Protein AF-A0A212KBS9-F1 (afdb_monomer)

pLDDT: mean 78.24, std 18.94, range [32.66, 97.81]

Mean predicted aligned error: 10.15 Å

Solvent-accessible surface area (backbone atoms only — not comparable to full-atom values): 9456 Å² total; per-residue (Å²): 134,84,77,73,80,74,80,48,69,71,90,69,70,81,76,79,57,91,86,56,62,41,74,66,52,46,72,67,53,88,64,58,75,95,52,63,84,38,50,69,60,67,52,68,64,59,36,60,64,18,59,85,57,58,34,76,40,39,32,41,43,54,60,50,54,70,27,45,45,57,41,26,41,46,50,51,44,46,44,35,64,13,13,66,28,31,38,38,37,35,49,50,36,48,90,85,35,95,54,39,63,56,53,49,49,52,50,49,52,49,68,71,56,81,77,82,84,88,84,88,72,77,87,55,35,42,58,53,23,43,75,56,41,20,52,65,30,40,40,60,75,59,53,45,38,71,83,45,80,42,74,35,80,96,56,55,23,32,39,34,38,32,30,60,105

Foldseek 3Di:
DDDDPDQDDLPDWDDDPPPPPQVVQQVQPPDDPVCPPAAECDHPVLLVVLLVPAAQEYEYTQRLLQTQVSNSLNVVLSRQNRHQKYKYKHFWQCVVPPCVVVVVVVVVVVVVVPPPDDDPDDDRSNVNCNVCGHPVSSCVVSVWDWPDWAADPNNRIIITITHHD

Sequence (165 aa):
MTHAPTAASLDTLPACPAFFPQAALARRVPWPDAYAHAPLNPDVQTLRSASHAPLACARLAFTLFYLPAAQAEALLRLALESAEVVLVADFKLAERNLELPATLAARGLMALTKARRTAAADGAPQASFIQRGGIEGLVHQCNALVHERRPIFAGAATLLHLQRA

Radius of gyration: 16.74 Å; Cα contacts (8 Å, |Δi|>4): 245; chains: 1; boun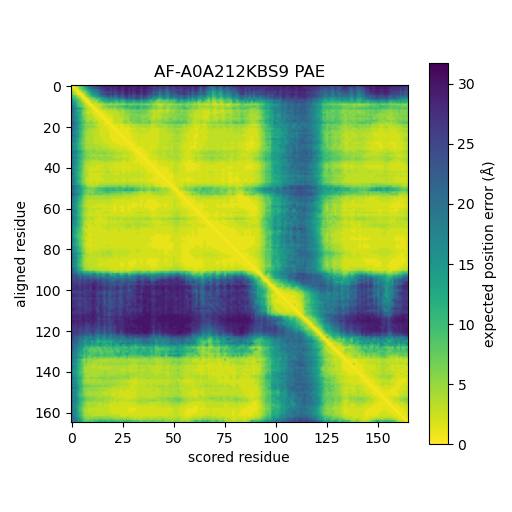ding box: 40×44×45 Å

Secondary structure (DSSP, 8-state):
-----PPPP-SSPPPPPTTS-HHHHHHHS---GGGTTSPBS--HHHHHHGGGS-BS-EEEES-STTS-HHHHHHHHHHHHHHBS-EEEEEEBPGGGSTTHHHHHHHHHHHHHTT--SS--SS--HHHHHHHTTHHHHHHHHTTEEEEEEEEEGGGTEEEEEEEE-

Nearest PDB structures (foldseek):
  3iv6-assembly2_B  TM=5.310E-01  e=1.169E-01  Cereibacter sphaeroides 2.4.1
  3dtn-assembly1_A  TM=5.562E-01  e=2.299E-01  Methanosarcina mazei
  3iv6-assembly3_C  TM=4.618E-01  e=1.322E-01  Cereibacter sphaeroides 2.4.1
  3p71-assembly1_T  TM=3.729E-01  e=1.974E+00  Homo sapiens

Structure (mmCIF, N/CA/C/O backbone):
data_AF-A0A212KBS9-F1
#
_entry.id   AF-A0A212KBS9-F1
#
loop_
_atom_site.group_PDB
_atom_site.id
_atom_site.type_symbol
_atom_site.label_atom_id
_atom_site.label_alt_id
_atom_site.label_comp_id
_atom_site.label_asym_id
_atom_site.label_entity_id
_atom_site.label_seq_id
_atom_site.pdbx_PDB_ins_code
_atom_site.Cartn_x
_atom_site.Cartn_y
_atom_site.Cartn_z
_atom_site.occupancy
_atom_site.B_iso_or_equiv
_atom_site.auth_seq_id
_atom_site.auth_comp_id
_atom_site.auth_asym_id
_atom_site.auth_atom_id
_atom_site.pdbx_PDB_model_num
ATOM 1 N N . MET A 1 1 ? 13.382 30.853 6.964 1.00 32.66 1 MET A N 1
ATOM 2 C CA . MET A 1 1 ? 11.915 30.989 6.862 1.00 32.66 1 MET A CA 1
ATOM 3 C C . MET A 1 1 ? 11.377 29.650 6.400 1.00 32.66 1 MET A C 1
ATOM 5 O O . MET A 1 1 ? 11.522 29.296 5.239 1.00 32.66 1 MET A O 1
ATOM 9 N N . THR A 1 2 ? 10.917 28.840 7.345 1.00 36.41 2 THR A N 1
ATOM 10 C CA . THR A 1 2 ? 10.334 27.521 7.102 1.00 36.41 2 THR A CA 1
ATOM 11 C C . THR A 1 2 ? 8.961 27.723 6.470 1.00 36.41 2 THR A C 1
ATOM 13 O O . THR A 1 2 ? 8.026 28.147 7.142 1.00 36.41 2 THR A O 1
ATOM 16 N N . HIS A 1 3 ? 8.844 27.475 5.164 1.00 32.88 3 HIS A N 1
ATOM 17 C CA . HIS A 1 3 ? 7.533 27.307 4.545 1.00 32.88 3 HIS A CA 1
ATOM 18 C C . HIS A 1 3 ? 6.838 26.153 5.274 1.00 32.88 3 HIS A C 1
ATOM 20 O O . HIS A 1 3 ? 7.325 25.022 5.243 1.00 32.88 3 HIS A O 1
ATOM 26 N N . ALA A 1 4 ? 5.733 26.443 5.962 1.00 39.34 4 ALA A N 1
ATOM 27 C CA . ALA A 1 4 ? 4.809 25.401 6.381 1.00 39.34 4 ALA A CA 1
ATOM 28 C C . ALA A 1 4 ? 4.442 24.583 5.129 1.00 39.34 4 ALA A C 1
ATOM 30 O O . ALA A 1 4 ? 4.198 25.191 4.080 1.00 39.34 4 ALA A O 1
ATOM 31 N N . PRO A 1 5 ? 4.454 23.240 5.182 1.00 46.06 5 PRO A N 1
ATOM 32 C CA . PRO A 1 5 ? 4.072 22.443 4.031 1.00 46.06 5 PRO A CA 1
ATOM 33 C C . PRO A 1 5 ? 2.613 22.766 3.714 1.00 46.06 5 PRO A C 1
ATOM 35 O O . PRO A 1 5 ? 1.719 22.476 4.507 1.00 46.06 5 PRO A O 1
ATOM 38 N N . THR A 1 6 ? 2.372 23.421 2.580 1.00 49.31 6 THR A N 1
ATOM 39 C CA . THR A 1 6 ? 1.022 23.625 2.060 1.00 49.31 6 THR A CA 1
ATOM 40 C C . THR A 1 6 ? 0.374 22.250 1.965 1.00 49.31 6 THR A C 1
ATOM 42 O O . THR A 1 6 ? 0.909 21.373 1.282 1.00 49.31 6 THR A O 1
ATOM 45 N N . ALA A 1 7 ? -0.729 22.034 2.687 1.00 61.53 7 ALA A N 1
ATOM 46 C CA . ALA A 1 7 ? -1.462 20.777 2.628 1.00 61.53 7 ALA A CA 1
ATOM 47 C C . ALA A 1 7 ? -1.782 20.475 1.157 1.00 61.53 7 ALA A C 1
ATOM 49 O O . ALA A 1 7 ? -2.426 21.277 0.479 1.00 61.53 7 ALA A O 1
ATOM 50 N N . ALA A 1 8 ? -1.260 19.364 0.635 1.00 75.19 8 ALA A N 1
ATOM 51 C CA . ALA A 1 8 ? -1.500 18.997 -0.751 1.00 75.19 8 ALA A CA 1
ATOM 52 C C . ALA A 1 8 ? -2.996 18.736 -0.943 1.00 75.19 8 ALA A C 1
ATOM 54 O O . ALA A 1 8 ? -3.588 17.961 -0.191 1.00 75.19 8 ALA A O 1
ATOM 55 N N . SER A 1 9 ? -3.608 19.380 -1.940 1.00 84.19 9 SER A N 1
ATOM 56 C CA . SER A 1 9 ? -5.018 19.136 -2.247 1.00 84.19 9 SER A CA 1
ATOM 57 C C . SER A 1 9 ? -5.210 17.688 -2.703 1.00 84.19 9 SER A C 1
ATOM 59 O O . SER A 1 9 ? -4.467 17.179 -3.545 1.00 84.19 9 SER A O 1
ATOM 61 N N . LEU A 1 10 ? -6.228 17.046 -2.129 1.00 88.19 10 LEU A N 1
ATOM 62 C CA . LEU A 1 10 ? -6.722 15.722 -2.511 1.00 88.19 10 LEU A CA 1
ATOM 63 C C . LEU A 1 10 ? -7.991 15.812 -3.375 1.00 88.19 10 LEU A C 1
ATOM 65 O O . LEU A 1 10 ? -8.582 14.786 -3.701 1.00 88.19 10 LEU A O 1
ATOM 69 N N . ASP A 1 11 ? -8.430 17.021 -3.738 1.00 85.06 11 ASP A N 1
ATOM 70 C CA . ASP A 1 11 ? -9.683 17.228 -4.480 1.00 85.06 11 ASP A CA 1
ATOM 71 C C . ASP A 1 11 ? -9.556 16.812 -5.946 1.00 85.06 11 ASP A C 1
ATOM 73 O O . ASP A 1 11 ? -10.545 16.530 -6.616 1.00 85.06 11 ASP A O 1
ATOM 77 N N . THR A 1 12 ? -8.326 16.743 -6.454 1.00 85.44 12 THR A N 1
ATOM 78 C CA . THR A 1 12 ? -8.025 16.206 -7.780 1.00 85.44 12 THR A CA 1
ATOM 79 C C . THR A 1 12 ? -6.746 15.386 -7.707 1.00 85.44 12 THR A C 1
ATOM 81 O O . THR A 1 12 ? -5.638 15.917 -7.780 1.00 85.44 12 THR A O 1
ATOM 84 N N . LEU A 1 13 ? -6.906 14.073 -7.548 1.00 85.31 13 LEU A N 1
ATOM 85 C CA . LEU A 1 13 ? -5.806 13.132 -7.725 1.00 85.31 13 LEU A CA 1
ATOM 86 C C . LEU A 1 13 ? -5.610 12.856 -9.221 1.00 85.31 13 LEU A C 1
ATOM 88 O O . LEU A 1 13 ? -6.600 12.692 -9.942 1.00 85.31 13 LEU A O 1
ATOM 92 N N . PRO A 1 14 ? -4.362 12.779 -9.713 1.00 84.12 14 PRO A N 1
ATOM 93 C CA . PRO A 1 14 ? -4.115 12.371 -11.084 1.00 84.12 14 PRO A CA 1
ATOM 94 C C . PRO A 1 14 ? -4.632 10.947 -11.295 1.00 84.12 14 PRO A C 1
ATOM 96 O O . PRO A 1 14 ? -4.486 10.071 -10.437 1.00 84.12 14 PRO A O 1
ATOM 99 N N . ALA A 1 15 ? -5.223 10.710 -12.464 1.00 82.75 15 ALA A N 1
ATOM 100 C CA . ALA A 1 15 ? -5.602 9.366 -12.862 1.00 82.75 15 ALA A CA 1
ATOM 101 C C . ALA A 1 15 ? -4.355 8.477 -12.948 1.00 82.75 15 ALA A C 1
ATOM 103 O O . ALA A 1 15 ? -3.289 8.912 -13.394 1.00 82.75 15 ALA A O 1
ATOM 104 N N . CYS A 1 16 ? -4.505 7.213 -12.549 1.00 79.19 16 CYS A N 1
ATOM 105 C CA . CYS A 1 16 ? -3.486 6.206 -12.799 1.00 79.19 16 CYS A CA 1
ATOM 106 C C . CYS A 1 16 ? -3.170 6.172 -14.309 1.00 79.19 16 CYS A C 1
ATOM 108 O O . CYS A 1 16 ? -4.101 6.055 -15.113 1.00 79.19 16 CYS A O 1
ATOM 110 N N . PRO A 1 17 ? -1.891 6.253 -14.725 1.00 75.94 17 PRO A N 1
ATOM 111 C CA . PRO A 1 17 ? -1.537 6.158 -16.136 1.00 75.94 17 PRO A CA 1
ATOM 112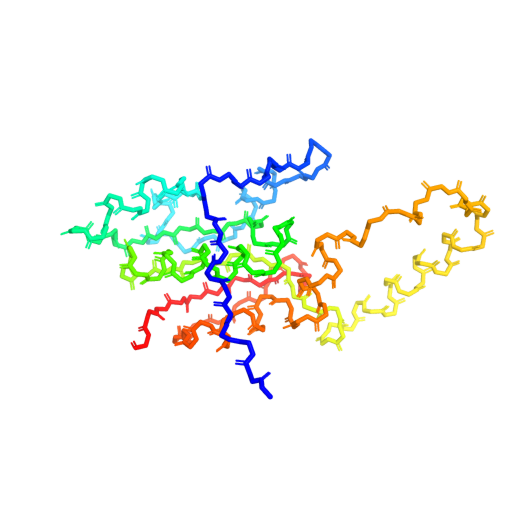 C C . PRO A 1 17 ? -2.056 4.854 -16.752 1.00 75.94 17 PRO A C 1
ATOM 114 O O . PRO A 1 17 ? -1.903 3.790 -16.156 1.00 75.94 17 PRO A O 1
ATOM 117 N N . ALA A 1 18 ? -2.621 4.912 -17.962 1.00 74.50 18 ALA A N 1
ATOM 118 C CA . ALA A 1 18 ? -3.257 3.753 -18.606 1.00 74.50 18 ALA A CA 1
ATOM 119 C C . ALA A 1 18 ? -2.310 2.552 -18.812 1.00 74.50 18 ALA A C 1
ATOM 121 O O . ALA A 1 18 ? -2.748 1.406 -18.839 1.00 74.50 18 ALA A O 1
ATOM 122 N N . PHE A 1 19 ? -1.006 2.809 -18.944 1.00 77.69 19 PHE A N 1
ATOM 123 C CA . PHE A 1 19 ? 0.023 1.778 -19.098 1.00 77.69 19 PHE A CA 1
ATOM 124 C C . PHE A 1 19 ? 0.527 1.209 -17.763 1.00 77.69 19 PHE A C 1
ATOM 126 O O . PHE A 1 19 ? 1.261 0.221 -17.763 1.00 77.69 19 PHE A O 1
ATOM 133 N N . PHE A 1 20 ? 0.184 1.823 -16.627 1.00 76.19 20 PHE A N 1
ATOM 134 C CA . PHE A 1 20 ? 0.603 1.331 -15.322 1.00 76.19 20 PHE A CA 1
ATOM 135 C C . PHE A 1 20 ? -0.335 0.195 -14.877 1.00 76.19 20 PHE A C 1
ATOM 137 O O . PHE A 1 20 ? -1.539 0.412 -14.733 1.00 76.19 20 PHE A O 1
ATOM 144 N N . PRO A 1 21 ? 0.170 -1.032 -14.641 1.00 80.56 21 PRO A N 1
ATOM 145 C CA . PRO A 1 21 ? -0.668 -2.215 -14.439 1.00 80.56 21 PRO A CA 1
ATOM 146 C C . PRO A 1 21 ? -1.214 -2.322 -13.002 1.00 80.56 21 PRO A C 1
ATOM 148 O O . PRO A 1 21 ? -1.186 -3.401 -12.405 1.00 80.56 21 PRO A O 1
ATOM 151 N N . GLN A 1 22 ? -1.725 -1.226 -12.432 1.00 84.81 22 GLN A N 1
ATOM 152 C CA . GLN A 1 22 ? -2.140 -1.139 -11.027 1.00 84.81 22 GLN A CA 1
ATOM 153 C C . GLN A 1 22 ? -3.143 -2.232 -10.646 1.00 84.81 22 GLN A C 1
ATOM 155 O O . GLN A 1 22 ? -2.926 -2.964 -9.685 1.00 84.81 22 GLN A O 1
ATOM 160 N N . ALA A 1 23 ? -4.211 -2.401 -11.432 1.00 86.44 23 ALA A N 1
ATOM 161 C CA . ALA A 1 23 ? -5.241 -3.402 -11.157 1.00 86.44 23 ALA A CA 1
ATOM 162 C C . ALA A 1 23 ? -4.689 -4.839 -11.200 1.00 86.44 23 ALA A C 1
ATOM 164 O O . ALA A 1 23 ? -5.074 -5.686 -10.394 1.00 86.44 23 ALA A O 1
ATOM 165 N N . ALA A 1 24 ? -3.766 -5.125 -12.123 1.00 85.94 24 ALA A N 1
ATOM 166 C CA . ALA A 1 24 ? -3.141 -6.440 -12.223 1.00 85.94 24 ALA A CA 1
ATOM 167 C C . ALA A 1 24 ? -2.196 -6.711 -11.044 1.00 85.94 24 ALA A C 1
ATOM 169 O O . ALA A 1 24 ? -2.201 -7.817 -10.504 1.00 85.94 24 ALA A O 1
ATOM 170 N N . LEU A 1 25 ? -1.424 -5.706 -10.622 1.00 86.56 25 LEU A N 1
ATOM 171 C CA . LEU A 1 25 ? -0.557 -5.794 -9.450 1.00 86.56 25 LEU A CA 1
ATOM 172 C C . LEU A 1 25 ? -1.372 -5.957 -8.163 1.00 86.56 25 LEU A C 1
ATOM 174 O O . LEU A 1 25 ? -1.092 -6.864 -7.383 1.00 86.56 25 LEU A O 1
ATOM 178 N N . ALA A 1 26 ? -2.425 -5.158 -7.978 1.00 90.50 26 ALA A N 1
ATOM 179 C CA . ALA A 1 26 ? -3.281 -5.183 -6.794 1.00 90.50 26 ALA A CA 1
ATOM 180 C C . ALA A 1 26 ? -3.958 -6.547 -6.570 1.00 90.50 26 ALA A C 1
ATOM 182 O O . ALA A 1 26 ? -4.042 -7.010 -5.432 1.00 90.50 26 ALA A O 1
ATOM 183 N N . ARG A 1 27 ? -4.370 -7.231 -7.650 1.00 90.31 27 ARG A N 1
ATOM 184 C CA . ARG A 1 27 ? -4.907 -8.606 -7.589 1.00 90.31 27 ARG A CA 1
ATOM 185 C C . ARG A 1 27 ? -3.884 -9.652 -7.148 1.00 90.31 27 ARG A C 1
ATOM 187 O O . ARG A 1 27 ? -4.273 -10.705 -6.661 1.00 90.31 27 ARG A O 1
ATOM 194 N N . ARG A 1 28 ? -2.593 -9.397 -7.363 1.00 88.94 28 ARG A N 1
ATOM 195 C CA . ARG A 1 28 ? -1.503 -10.329 -7.036 1.00 88.94 28 ARG A CA 1
ATOM 196 C C . ARG A 1 28 ? -0.896 -10.076 -5.659 1.00 88.94 28 ARG A C 1
ATOM 198 O O . ARG A 1 28 ? -0.015 -10.829 -5.251 1.00 88.94 28 ARG A O 1
ATOM 205 N N . VAL A 1 29 ? -1.318 -9.020 -4.964 1.00 93.31 29 VAL A N 1
ATOM 206 C CA . VAL A 1 29 ? -0.868 -8.766 -3.596 1.00 93.31 29 VAL A CA 1
ATOM 207 C C . VAL A 1 29 ? -1.428 -9.866 -2.685 1.00 93.31 29 VAL A C 1
ATOM 209 O O . VAL A 1 29 ? -2.639 -10.094 -2.693 1.00 93.31 29 VAL A O 1
ATOM 212 N N . PRO A 1 30 ? -0.580 -10.538 -1.888 1.00 93.81 30 PRO A N 1
ATOM 213 C CA . PRO A 1 30 ? -1.016 -11.552 -0.935 1.00 93.81 30 PRO A CA 1
ATOM 214 C C . PRO A 1 30 ? -1.596 -10.883 0.321 1.00 93.81 30 PRO A C 1
ATOM 216 O O . PRO A 1 30 ? -0.933 -10.812 1.357 1.00 93.81 30 PRO A O 1
ATOM 219 N N . TRP A 1 31 ? -2.804 -10.327 0.207 1.00 94.81 31 TRP A N 1
ATOM 220 C CA . TRP A 1 31 ? -3.506 -9.714 1.337 1.00 94.81 31 TRP A CA 1
ATOM 221 C C . TRP A 1 31 ? -3.766 -10.746 2.444 1.00 94.81 31 TRP A C 1
ATOM 223 O O . TRP A 1 31 ? -4.087 -11.887 2.118 1.00 94.81 31 TRP A O 1
ATOM 233 N N . PRO A 1 32 ? -3.674 -10.375 3.734 1.00 93.88 32 PRO A N 1
ATOM 234 C CA . PRO A 1 32 ? -4.106 -11.248 4.817 1.00 93.88 32 PRO A CA 1
ATOM 235 C C . PRO A 1 32 ? -5.602 -11.551 4.687 1.00 93.88 32 PRO A C 1
ATOM 237 O O . PRO A 1 32 ? -6.394 -10.630 4.468 1.00 93.88 32 PRO A O 1
ATOM 240 N N . ASP A 1 33 ? -5.989 -12.815 4.867 1.00 93.44 33 ASP A N 1
ATOM 241 C CA . ASP A 1 33 ? -7.370 -13.277 4.660 1.00 93.44 33 ASP A CA 1
ATOM 242 C C . ASP A 1 33 ? -8.387 -12.489 5.496 1.00 93.44 33 ASP A C 1
ATOM 244 O O . ASP A 1 33 ? -9.447 -12.117 4.995 1.00 93.44 33 ASP A O 1
ATOM 248 N N . ALA A 1 34 ? -8.015 -12.125 6.731 1.00 93.19 34 ALA A N 1
ATOM 249 C CA . ALA A 1 34 ? -8.831 -11.310 7.635 1.00 93.19 34 ALA A CA 1
ATOM 250 C C . ALA A 1 34 ? -9.271 -9.961 7.030 1.00 93.19 34 ALA A C 1
ATOM 252 O O . ALA A 1 34 ? -10.301 -9.416 7.418 1.00 93.19 34 ALA A O 1
ATOM 253 N N . TYR A 1 35 ? -8.516 -9.433 6.061 1.00 93.12 35 TYR A N 1
ATOM 254 C CA . TYR A 1 35 ? -8.760 -8.137 5.427 1.00 93.12 35 TYR A CA 1
ATOM 255 C C . TYR A 1 35 ? -9.010 -8.245 3.916 1.00 93.12 35 TYR A C 1
ATOM 257 O O . TYR A 1 35 ? -9.090 -7.224 3.229 1.00 93.12 35 TYR A O 1
ATOM 265 N N . ALA A 1 36 ? -9.162 -9.453 3.364 1.00 89.25 36 ALA A N 1
ATOM 266 C CA . ALA A 1 36 ? -9.341 -9.660 1.923 1.00 89.25 36 ALA A CA 1
ATOM 267 C C . ALA A 1 36 ? -10.597 -8.959 1.361 1.00 89.25 36 ALA A C 1
ATOM 269 O O . ALA A 1 36 ? -10.616 -8.554 0.194 1.00 89.25 36 ALA A O 1
ATOM 270 N N . HIS A 1 37 ? -11.615 -8.768 2.205 1.00 90.88 37 HIS A N 1
ATOM 271 C CA . HIS A 1 37 ? -12.875 -8.096 1.874 1.00 90.88 37 HIS A CA 1
ATOM 272 C C . HIS A 1 37 ? -12.848 -6.576 2.082 1.00 90.88 37 HIS A C 1
ATOM 274 O O . HIS A 1 37 ? -13.761 -5.890 1.629 1.00 90.88 37 HIS A O 1
ATOM 280 N N . ALA A 1 38 ? -11.818 -6.038 2.744 1.00 94.81 38 ALA A N 1
ATOM 281 C CA . ALA A 1 38 ? -11.720 -4.608 3.014 1.00 94.81 38 ALA A CA 1
ATOM 282 C C . ALA A 1 38 ? -11.644 -3.798 1.703 1.00 94.81 38 ALA A C 1
ATOM 284 O O . ALA A 1 38 ? -11.088 -4.300 0.716 1.00 94.81 38 ALA A O 1
ATOM 285 N N . PRO A 1 39 ? -12.137 -2.549 1.661 1.00 95.50 39 PRO A N 1
ATOM 286 C CA . PRO A 1 39 ? -12.055 -1.705 0.472 1.00 95.50 39 PRO A CA 1
ATOM 287 C C . PRO A 1 39 ? -10.627 -1.617 -0.084 1.00 95.50 39 PRO A C 1
ATOM 289 O O . PRO A 1 39 ? -9.673 -1.365 0.655 1.00 95.50 39 PRO A O 1
ATOM 292 N N . LEU A 1 40 ? -10.485 -1.849 -1.392 1.00 96.38 40 LEU A N 1
ATOM 293 C CA . LEU A 1 40 ? -9.221 -1.760 -2.120 1.00 96.38 40 LEU A CA 1
ATOM 294 C C . LEU A 1 40 ? -9.169 -0.446 -2.892 1.00 96.38 40 LEU A C 1
ATOM 296 O O . LEU A 1 40 ? -10.010 -0.218 -3.756 1.00 96.38 40 LEU A O 1
ATOM 300 N N . ASN A 1 41 ? -8.157 0.371 -2.607 1.00 94.88 41 ASN A N 1
ATOM 301 C CA . ASN A 1 41 ? -7.997 1.720 -3.141 1.00 94.88 41 ASN A CA 1
ATOM 302 C C . ASN A 1 41 ? -9.290 2.548 -3.016 1.00 94.88 41 ASN A C 1
ATOM 304 O O . ASN A 1 41 ? -9.781 3.035 -4.035 1.00 94.88 41 ASN A O 1
ATOM 308 N N . PRO A 1 42 ? -9.868 2.679 -1.800 1.00 94.56 42 PRO A N 1
ATOM 309 C CA . PRO A 1 42 ? -11.050 3.512 -1.604 1.00 94.56 42 PRO A CA 1
ATOM 310 C C . PRO A 1 42 ? -10.773 4.940 -2.080 1.00 94.56 42 PRO A C 1
ATOM 312 O O . PRO A 1 42 ? -9.671 5.465 -1.896 1.00 94.56 42 PRO A O 1
ATOM 315 N N . ASP A 1 43 ? -11.771 5.564 -2.701 1.00 93.00 43 ASP A N 1
ATOM 316 C CA . ASP A 1 43 ? -11.644 6.947 -3.143 1.00 93.00 43 ASP A CA 1
ATOM 317 C C . ASP A 1 43 ? -11.567 7.927 -1.957 1.00 93.00 43 ASP A C 1
ATOM 319 O O . ASP A 1 43 ? -11.885 7.612 -0.806 1.00 93.00 43 ASP A O 1
ATOM 323 N N . VAL A 1 44 ? -11.118 9.151 -2.249 1.00 93.81 44 VAL A N 1
ATOM 324 C CA . VAL A 1 44 ? -10.916 10.201 -1.239 1.00 93.81 44 VAL A CA 1
ATOM 325 C C . VAL A 1 44 ? -12.214 10.534 -0.499 1.00 93.81 44 VAL A C 1
ATOM 327 O O . VAL A 1 44 ? -12.166 10.845 0.688 1.00 93.81 44 VAL A O 1
ATOM 330 N N . GLN A 1 45 ? -13.369 10.469 -1.167 1.00 92.56 45 GLN A N 1
ATOM 331 C CA . GLN A 1 45 ? -14.652 10.788 -0.539 1.00 92.56 45 GLN A CA 1
ATOM 332 C C . GLN A 1 45 ? -15.062 9.707 0.458 1.00 92.56 45 GLN A C 1
ATOM 334 O O . GLN A 1 45 ? -15.414 10.030 1.587 1.00 92.56 45 GLN A O 1
ATOM 339 N N . THR A 1 46 ? -14.905 8.438 0.091 1.00 93.56 46 THR A N 1
ATOM 340 C CA . THR A 1 46 ? -15.118 7.284 0.970 1.00 93.56 46 THR A CA 1
ATOM 341 C C . THR A 1 46 ? -14.257 7.395 2.224 1.00 93.56 46 THR A C 1
ATOM 343 O O . THR A 1 46 ? -14.761 7.237 3.336 1.00 93.56 46 THR A O 1
ATOM 346 N N . LEU A 1 47 ? -12.972 7.732 2.066 1.00 94.19 47 LEU A N 1
ATOM 347 C CA . LEU A 1 47 ? -12.082 7.944 3.206 1.00 94.19 47 LEU A CA 1
ATOM 348 C C . LEU A 1 47 ? -12.528 9.140 4.061 1.00 94.19 47 LEU A C 1
ATOM 350 O O . LEU A 1 47 ? -12.622 9.014 5.280 1.00 94.19 47 LEU A O 1
ATOM 354 N N . ARG A 1 48 ? -12.865 10.285 3.454 1.00 93.38 48 ARG A N 1
ATOM 355 C CA . ARG A 1 48 ? -13.356 11.465 4.191 1.00 93.38 48 ARG A CA 1
ATOM 356 C C . ARG A 1 48 ? -14.626 11.156 4.986 1.00 93.38 48 ARG A C 1
ATOM 358 O O . ARG A 1 48 ? -14.712 11.538 6.151 1.00 93.38 48 ARG A O 1
ATOM 365 N N . SER A 1 49 ? -15.582 10.439 4.401 1.00 91.31 49 SER A N 1
ATOM 366 C CA . SER A 1 49 ? -16.824 10.050 5.078 1.00 91.31 49 SER A CA 1
ATOM 367 C C . SER A 1 49 ? -16.592 9.089 6.248 1.00 91.31 49 SER A C 1
ATOM 369 O O . SER A 1 49 ? -17.288 9.183 7.256 1.00 91.31 49 SER A O 1
ATOM 371 N N . ALA A 1 50 ? -15.585 8.216 6.155 1.00 91.12 50 ALA A N 1
ATOM 372 C CA . ALA A 1 50 ? -15.215 7.290 7.224 1.00 91.12 50 ALA A CA 1
ATOM 373 C C . ALA A 1 50 ? -14.537 7.960 8.438 1.00 91.12 50 ALA A C 1
ATOM 375 O O . ALA A 1 50 ? -14.335 7.311 9.457 1.00 91.12 50 ALA A O 1
ATOM 376 N N . SER A 1 51 ? -14.241 9.264 8.396 1.00 76.12 51 SER A N 1
ATOM 377 C CA . SER A 1 51 ? -13.686 9.991 9.553 1.00 76.12 51 SER A CA 1
ATOM 378 C C . SER A 1 51 ? -14.600 9.981 10.789 1.00 76.12 51 SER A C 1
ATOM 380 O O . SER A 1 51 ? -14.117 10.046 11.917 1.00 76.12 51 SER A O 1
ATOM 382 N N . HIS A 1 52 ? -15.918 9.869 10.592 1.00 78.19 52 HIS A N 1
ATOM 383 C CA . HIS A 1 52 ? -16.909 9.812 11.674 1.00 78.19 52 HIS A CA 1
ATOM 384 C C . HIS A 1 52 ? -17.233 8.383 12.137 1.00 78.19 52 HIS A C 1
ATOM 386 O O . HIS A 1 52 ? -17.781 8.199 13.221 1.00 78.19 52 HIS A O 1
ATOM 392 N N . ALA A 1 53 ? -16.905 7.385 11.319 1.00 87.25 53 ALA A N 1
ATOM 393 C CA . ALA A 1 53 ? -17.085 5.965 11.597 1.00 87.25 53 ALA A CA 1
ATOM 394 C C . ALA A 1 53 ? -15.956 5.200 10.886 1.00 87.25 53 ALA A C 1
ATOM 396 O O . ALA A 1 53 ? -16.106 4.865 9.704 1.00 87.25 53 ALA A O 1
ATOM 397 N N . PRO A 1 54 ? -14.815 4.987 11.570 1.00 89.25 54 PRO A N 1
ATOM 398 C CA . PRO A 1 54 ? -13.624 4.427 10.949 1.00 89.25 54 PRO A CA 1
ATOM 399 C C . PRO A 1 54 ? -13.885 3.067 10.308 1.00 89.25 54 PRO A C 1
ATOM 401 O O . PRO A 1 54 ? -14.597 2.219 10.849 1.00 89.25 54 PRO A O 1
ATOM 404 N N . LEU A 1 55 ? -13.268 2.841 9.151 1.00 93.06 55 LEU A N 1
ATOM 405 C CA . LEU A 1 55 ? -13.233 1.520 8.540 1.00 93.06 55 LEU A CA 1
ATOM 406 C C . LEU A 1 55 ? -12.400 0.586 9.423 1.00 93.06 55 LEU A C 1
ATOM 408 O O . LEU A 1 55 ? -11.316 0.956 9.867 1.00 93.06 55 LEU A O 1
ATOM 412 N N . ALA A 1 56 ? -12.829 -0.664 9.590 1.00 94.81 56 ALA A N 1
ATOM 413 C CA . ALA A 1 56 ? -11.987 -1.668 10.247 1.00 94.81 56 ALA A CA 1
ATOM 414 C C . ALA A 1 56 ? -10.638 -1.831 9.517 1.00 94.81 56 ALA A C 1
ATOM 416 O O . ALA A 1 56 ? -9.591 -1.983 10.138 1.00 94.81 56 ALA A O 1
ATOM 417 N N . CYS A 1 57 ? -10.647 -1.759 8.180 1.00 96.50 57 CYS A N 1
ATOM 418 C CA . CYS A 1 57 ? -9.426 -1.727 7.386 1.00 96.50 57 CYS A CA 1
ATOM 419 C C . CYS A 1 57 ? -9.616 -1.006 6.044 1.00 96.50 57 CYS A C 1
ATOM 421 O O . CYS A 1 57 ? -10.674 -1.109 5.421 1.00 96.50 57 CYS A O 1
ATOM 423 N N . ALA A 1 58 ? -8.563 -0.338 5.569 1.00 96.88 58 ALA A N 1
ATOM 424 C CA . ALA A 1 58 ? -8.412 0.105 4.185 1.00 96.88 58 ALA A CA 1
ATOM 425 C C . ALA A 1 58 ? -7.170 -0.534 3.544 1.00 96.88 58 ALA A C 1
ATOM 427 O O . ALA A 1 58 ? -6.111 -0.630 4.169 1.00 96.88 58 ALA A O 1
ATOM 428 N N . ARG A 1 59 ? -7.275 -0.946 2.276 1.00 97.69 59 ARG A N 1
ATOM 429 C CA . ARG A 1 59 ? -6.144 -1.475 1.501 1.00 97.69 59 ARG A CA 1
ATOM 430 C C . ARG A 1 59 ? -5.728 -0.485 0.427 1.00 97.69 59 ARG A C 1
ATOM 432 O O . ARG A 1 59 ? -6.552 -0.098 -0.396 1.00 97.69 59 ARG A O 1
ATOM 439 N N . LEU A 1 60 ? -4.451 -0.126 0.385 1.00 96.88 60 LEU A N 1
ATOM 440 C CA . LEU A 1 60 ? -3.858 0.701 -0.665 1.00 96.88 60 LEU A CA 1
ATOM 441 C C . LEU A 1 60 ? -2.852 -0.132 -1.457 1.00 96.88 60 LEU A C 1
ATOM 443 O O . LEU A 1 60 ? -1.932 -0.710 -0.887 1.00 96.88 60 LEU A O 1
ATOM 447 N N . ALA A 1 61 ? -3.019 -0.205 -2.772 1.00 94.81 61 ALA A N 1
ATOM 448 C CA . ALA A 1 61 ? -2.219 -1.043 -3.652 1.00 94.81 61 ALA A CA 1
ATOM 449 C C . ALA A 1 61 ? -1.705 -0.241 -4.840 1.00 94.81 61 ALA A C 1
ATOM 451 O O . ALA A 1 61 ? -2.471 0.108 -5.747 1.00 94.81 61 ALA A O 1
ATOM 452 N N . PHE A 1 62 ? -0.399 0.025 -4.829 1.00 90.06 62 PHE A N 1
ATOM 453 C CA . PHE A 1 62 ? 0.326 0.731 -5.884 1.00 90.06 62 PHE A CA 1
ATOM 454 C C . PHE A 1 62 ? -0.285 2.093 -6.237 1.00 90.06 62 PHE A C 1
ATOM 456 O O . PHE A 1 62 ? -0.165 2.563 -7.366 1.00 90.06 62 PHE A O 1
ATOM 463 N N . THR A 1 63 ? -0.990 2.695 -5.279 1.00 91.12 63 THR A N 1
ATOM 464 C CA . THR A 1 63 ? -1.659 3.991 -5.426 1.00 91.12 63 THR A CA 1
ATOM 465 C C . THR A 1 63 ? -0.708 5.129 -5.113 1.00 91.12 63 THR A C 1
ATOM 467 O O . THR A 1 63 ? -0.784 6.173 -5.743 1.00 91.12 63 THR A O 1
ATOM 470 N N . LEU A 1 64 ? 0.207 4.948 -4.160 1.00 90.88 64 LEU A N 1
ATOM 471 C CA . LEU A 1 64 ? 1.043 6.037 -3.665 1.00 90.88 64 LEU A CA 1
ATOM 472 C C . LEU A 1 64 ? 2.218 6.303 -4.607 1.00 90.88 64 LEU A C 1
ATOM 474 O O . LEU A 1 64 ? 2.598 7.456 -4.795 1.00 90.88 64 LEU A O 1
ATOM 478 N N . PHE A 1 65 ? 2.753 5.259 -5.244 1.00 84.88 65 PHE A N 1
ATOM 479 C CA . PHE A 1 65 ? 3.928 5.361 -6.113 1.00 84.88 65 PHE A CA 1
ATOM 480 C C . PHE A 1 65 ? 3.789 6.328 -7.294 1.00 84.88 65 PHE A C 1
ATOM 482 O O . PHE A 1 65 ? 4.765 6.985 -7.658 1.00 84.88 65 PHE A O 1
ATOM 489 N N . TYR A 1 66 ? 2.615 6.408 -7.927 1.00 81.19 66 TYR A N 1
ATOM 490 C CA . TYR A 1 66 ? 2.441 7.272 -9.101 1.00 81.19 66 TYR A CA 1
ATOM 491 C C . TYR A 1 66 ? 1.977 8.691 -8.754 1.00 81.19 66 TYR A C 1
ATOM 493 O O . TYR A 1 66 ? 1.955 9.550 -9.638 1.00 81.19 66 TYR A O 1
ATOM 501 N N . LEU A 1 67 ? 1.615 8.946 -7.495 1.00 85.69 67 LEU A N 1
ATOM 502 C CA . LEU A 1 67 ? 1.181 10.259 -7.037 1.00 85.69 67 LEU A CA 1
ATOM 503 C C . LEU A 1 67 ? 2.383 11.182 -6.777 1.00 85.69 67 LEU A C 1
ATOM 505 O O . LEU A 1 67 ? 3.464 10.723 -6.397 1.00 85.69 67 LEU A O 1
ATOM 509 N N . PRO A 1 68 ? 2.205 12.509 -6.909 1.00 84.62 68 PRO A N 1
ATOM 510 C CA . PRO A 1 68 ? 3.139 13.472 -6.342 1.00 84.62 68 PRO A CA 1
ATOM 511 C C . PRO A 1 68 ? 3.344 13.203 -4.851 1.00 84.62 68 PRO A C 1
ATOM 513 O O . PRO A 1 68 ? 2.376 12.973 -4.127 1.00 84.62 68 PRO A O 1
ATOM 516 N N . ALA A 1 69 ? 4.586 13.282 -4.367 1.00 82.50 69 ALA A N 1
ATOM 517 C CA . ALA A 1 69 ? 4.923 12.853 -3.008 1.00 82.50 69 ALA A CA 1
ATOM 518 C C . ALA A 1 69 ? 4.069 13.519 -1.912 1.00 82.50 69 ALA A C 1
ATOM 520 O O . ALA A 1 69 ? 3.683 12.861 -0.954 1.00 82.50 69 ALA A O 1
ATOM 521 N N . ALA A 1 70 ? 3.729 14.802 -2.068 1.00 84.94 70 ALA A N 1
ATOM 522 C CA . ALA A 1 70 ? 2.878 15.507 -1.112 1.00 84.94 70 ALA A CA 1
ATOM 523 C C . ALA A 1 70 ? 1.421 14.993 -1.116 1.00 84.94 70 ALA A C 1
ATOM 525 O O . ALA A 1 70 ? 0.807 14.896 -0.058 1.00 84.94 70 ALA A O 1
ATOM 526 N N . GLN A 1 71 ? 0.882 14.614 -2.282 1.00 90.38 71 GLN A N 1
ATOM 527 C CA . GLN A 1 71 ? -0.447 13.995 -2.386 1.00 90.38 71 GLN A CA 1
ATOM 528 C C . GLN A 1 71 ? -0.436 12.554 -1.871 1.00 90.38 71 GLN A C 1
ATOM 530 O O . GLN A 1 71 ? -1.380 12.144 -1.207 1.00 90.38 71 GLN A O 1
ATOM 535 N N . ALA A 1 72 ? 0.636 11.799 -2.129 1.00 90.88 72 ALA A N 1
ATOM 536 C CA . ALA A 1 72 ? 0.813 10.454 -1.589 1.00 90.88 72 ALA A CA 1
ATOM 537 C C . ALA A 1 72 ? 0.850 10.468 -0.050 1.00 90.88 72 ALA A C 1
ATOM 539 O O . ALA A 1 72 ? 0.166 9.677 0.595 1.00 90.88 72 ALA A O 1
ATOM 540 N N . GLU A 1 73 ? 1.597 11.408 0.538 1.00 92.19 73 GLU A N 1
ATOM 541 C CA . GLU A 1 73 ? 1.648 11.630 1.987 1.00 92.19 73 GLU A CA 1
ATOM 542 C C . GLU A 1 73 ? 0.268 12.010 2.548 1.00 92.19 73 GLU A C 1
ATOM 544 O O . GLU A 1 73 ? -0.191 11.418 3.525 1.00 92.19 73 GLU A O 1
ATOM 549 N N . ALA A 1 74 ? -0.421 12.964 1.913 1.00 93.25 74 ALA A N 1
ATOM 550 C CA . ALA A 1 74 ? -1.751 13.396 2.336 1.00 93.25 74 ALA A CA 1
ATOM 551 C C . ALA A 1 74 ? -2.792 12.268 2.238 1.00 93.25 74 ALA A C 1
ATOM 553 O O . ALA A 1 74 ? -3.600 12.105 3.151 1.00 93.25 74 ALA A O 1
ATOM 554 N N . LEU A 1 75 ? -2.752 11.458 1.176 1.00 95.00 75 LEU A N 1
ATOM 555 C CA . LEU A 1 75 ? -3.648 10.316 1.000 1.00 95.00 75 LEU A CA 1
ATOM 556 C C . LEU A 1 75 ? -3.377 9.223 2.038 1.00 95.00 75 LEU A C 1
ATOM 558 O O . LEU A 1 75 ? -4.323 8.678 2.604 1.00 95.00 75 LEU A O 1
ATOM 562 N N . LEU A 1 76 ? -2.105 8.919 2.318 1.00 95.44 76 LEU A N 1
ATOM 563 C CA . LEU A 1 76 ? -1.744 7.951 3.353 1.00 95.44 76 LEU A CA 1
ATOM 564 C C . LEU A 1 76 ? -2.199 8.429 4.737 1.00 95.44 76 LEU A C 1
ATOM 566 O O . LEU A 1 76 ? -2.769 7.643 5.490 1.00 95.44 76 LEU A O 1
ATOM 570 N N . ARG A 1 77 ? -2.004 9.714 5.055 1.00 95.25 77 ARG A N 1
ATOM 571 C CA . ARG A 1 77 ? -2.473 10.311 6.312 1.00 95.25 77 ARG A CA 1
ATOM 572 C C . ARG A 1 77 ? -3.993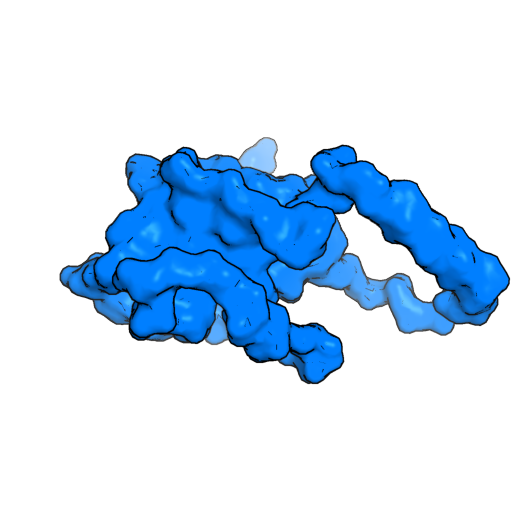 10.213 6.444 1.00 95.25 77 ARG A C 1
ATOM 574 O O . ARG A 1 77 ? -4.467 9.723 7.460 1.00 95.25 77 ARG A O 1
ATOM 581 N N . LEU A 1 78 ? -4.734 10.578 5.397 1.00 95.44 78 LEU A N 1
ATOM 582 C CA . LEU A 1 78 ? -6.190 10.445 5.381 1.00 95.44 78 LEU A CA 1
ATOM 583 C C . LEU A 1 78 ? -6.621 8.984 5.584 1.00 95.44 78 LEU A C 1
ATOM 585 O O . LEU A 1 78 ? -7.499 8.713 6.390 1.00 95.44 78 LEU A O 1
ATOM 589 N N . ALA A 1 79 ? -5.980 8.022 4.914 1.00 95.94 79 ALA A N 1
ATOM 590 C CA . ALA A 1 79 ? -6.298 6.607 5.104 1.00 95.94 79 ALA A CA 1
ATOM 591 C C . ALA A 1 79 ? -6.060 6.134 6.551 1.00 95.94 79 ALA A C 1
ATOM 593 O O . ALA A 1 79 ? -6.875 5.384 7.080 1.00 95.94 79 ALA A O 1
ATOM 594 N N . LEU A 1 80 ? -4.975 6.588 7.190 1.00 95.62 80 LEU A N 1
ATOM 595 C CA . LEU A 1 80 ? -4.655 6.280 8.592 1.00 95.62 80 LEU A CA 1
ATOM 596 C C . LEU A 1 80 ? -5.621 6.941 9.585 1.00 95.62 80 LEU A C 1
ATOM 598 O O . LEU A 1 80 ? -5.810 6.435 10.685 1.00 95.62 80 LEU A O 1
ATOM 602 N N . GLU A 1 81 ? -6.213 8.077 9.226 1.00 94.75 81 GLU A N 1
ATOM 603 C CA . GLU A 1 81 ? -7.236 8.750 10.034 1.00 94.75 81 GLU A CA 1
ATOM 604 C C . GLU A 1 81 ? -8.616 8.098 9.881 1.00 94.75 81 GLU A C 1
ATOM 606 O O . GLU A 1 81 ? -9.416 8.130 10.814 1.00 94.75 81 GLU A O 1
ATOM 611 N N . SER A 1 82 ? -8.876 7.493 8.724 1.00 95.75 82 SER A N 1
ATOM 612 C CA . SER A 1 82 ? -10.176 6.943 8.337 1.00 95.75 82 SER A CA 1
ATOM 613 C C . SER A 1 82 ? -10.324 5.436 8.558 1.00 95.75 82 SER A C 1
ATOM 615 O O . SER A 1 82 ? -11.393 4.888 8.281 1.00 95.75 82 SER A O 1
ATOM 617 N N . ALA A 1 83 ? -9.275 4.746 9.011 1.00 95.88 83 ALA A N 1
ATOM 618 C CA . ALA A 1 83 ? -9.303 3.310 9.258 1.00 95.88 83 ALA A CA 1
ATOM 619 C C . ALA A 1 83 ? -8.500 2.914 10.503 1.00 95.88 83 ALA A C 1
ATOM 621 O O . ALA A 1 83 ? -7.449 3.487 10.782 1.00 95.88 83 ALA A O 1
ATOM 622 N N . GLU A 1 84 ? -8.959 1.882 11.213 1.00 95.12 84 GLU A N 1
ATOM 623 C CA . GLU A 1 84 ? -8.234 1.304 12.353 1.00 95.12 84 GLU A CA 1
ATOM 624 C C . GLU A 1 84 ? -6.933 0.622 11.914 1.00 95.12 84 GLU A C 1
ATOM 626 O O . GLU A 1 84 ? -5.932 0.641 12.631 1.00 95.12 84 GLU A O 1
ATOM 631 N N . VAL A 1 85 ? -6.946 0.019 10.722 1.00 96.00 85 VAL A N 1
ATOM 632 C CA . VAL A 1 85 ? -5.804 -0.645 10.091 1.00 96.00 85 VAL A CA 1
ATOM 633 C C . VAL A 1 85 ? -5.688 -0.207 8.636 1.00 96.00 85 VAL A C 1
ATOM 635 O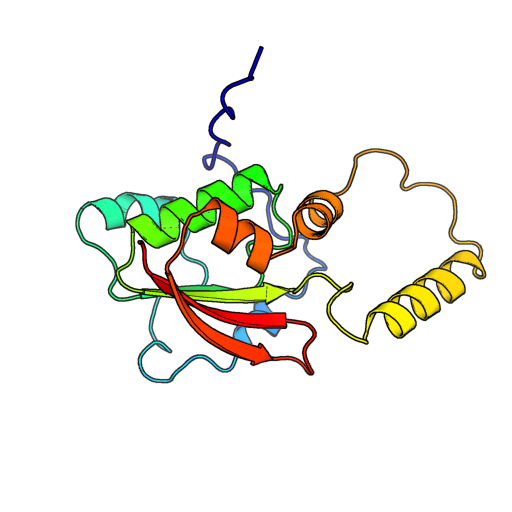 O . VAL A 1 85 ? -6.655 -0.245 7.874 1.00 96.00 85 VAL A O 1
ATOM 638 N N . VAL A 1 86 ? -4.476 0.123 8.198 1.00 97.31 86 VAL A N 1
ATOM 639 C CA . VAL A 1 86 ? -4.186 0.382 6.785 1.00 97.31 86 VAL A CA 1
ATOM 640 C C . VAL A 1 86 ? -3.167 -0.627 6.283 1.00 97.31 86 VAL A C 1
ATOM 642 O O . VAL A 1 86 ? -2.033 -0.685 6.757 1.00 97.31 86 VAL A O 1
ATOM 645 N N . LEU A 1 87 ? -3.556 -1.420 5.287 1.00 97.81 87 LEU A N 1
ATOM 646 C CA . LEU A 1 87 ? -2.634 -2.302 4.582 1.00 97.81 87 LEU A CA 1
ATOM 647 C C . LEU A 1 87 ? -2.133 -1.609 3.322 1.00 97.81 87 LEU A C 1
ATOM 649 O O . LEU A 1 87 ? -2.932 -1.260 2.453 1.00 97.81 87 LEU A O 1
ATOM 653 N N . VAL A 1 88 ? -0.820 -1.440 3.189 1.00 97.25 88 VAL A N 1
ATOM 654 C CA . VAL A 1 88 ? -0.232 -0.753 2.033 1.00 97.25 88 VAL A CA 1
ATOM 655 C C . VAL A 1 88 ? 0.716 -1.674 1.289 1.00 97.25 88 VAL A C 1
ATOM 657 O O . VAL A 1 88 ? 1.726 -2.101 1.837 1.00 97.25 88 VAL A O 1
ATOM 660 N N . ALA A 1 89 ? 0.402 -1.959 0.031 1.00 95.19 89 ALA A N 1
ATOM 661 C CA . ALA A 1 89 ? 1.284 -2.638 -0.901 1.00 95.19 89 ALA A CA 1
ATOM 662 C C . ALA A 1 89 ? 1.836 -1.630 -1.907 1.00 95.19 89 ALA A C 1
ATOM 664 O O . ALA A 1 89 ? 1.099 -1.178 -2.783 1.00 95.19 89 ALA A O 1
ATOM 665 N N . ASP A 1 90 ? 3.113 -1.268 -1.795 1.00 91.56 90 ASP A N 1
ATOM 666 C CA . ASP A 1 90 ? 3.726 -0.331 -2.739 1.00 91.56 90 ASP A CA 1
ATOM 667 C C . ASP A 1 90 ? 5.237 -0.552 -2.920 1.00 91.56 90 ASP A C 1
ATOM 669 O O . ASP A 1 90 ? 5.872 -1.326 -2.189 1.00 91.56 90 ASP A O 1
ATOM 673 N N . PHE A 1 91 ? 5.815 0.095 -3.933 1.00 83.81 91 PHE A N 1
ATOM 674 C CA . PHE A 1 91 ? 7.223 -0.063 -4.291 1.00 83.81 91 PHE A CA 1
ATOM 675 C C . PHE A 1 91 ? 8.170 0.510 -3.227 1.00 83.81 91 PHE A C 1
ATOM 677 O O . PHE A 1 91 ? 7.961 1.593 -2.669 1.00 83.81 91 PHE A O 1
ATOM 684 N N . LYS A 1 92 ? 9.263 -0.221 -2.980 1.00 76.62 92 LYS A N 1
ATOM 685 C CA . LYS A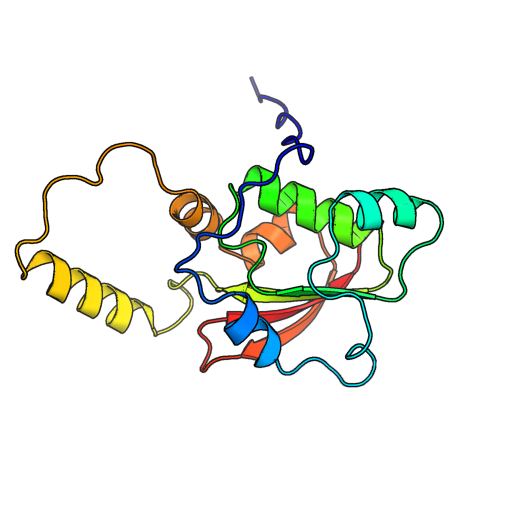 1 92 ? 10.371 0.221 -2.123 1.00 76.62 92 LYS A CA 1
ATOM 686 C C . LYS A 1 92 ? 11.400 1.013 -2.932 1.00 76.62 92 LYS A C 1
ATOM 688 O O . LYS A 1 92 ? 11.556 0.806 -4.133 1.00 76.62 92 LYS A O 1
ATOM 693 N N . LEU A 1 93 ? 12.142 1.895 -2.255 1.00 64.44 93 LEU A N 1
ATOM 694 C CA . LEU A 1 93 ? 13.307 2.556 -2.843 1.00 64.44 93 LEU A CA 1
ATOM 695 C C . LEU A 1 93 ? 14.339 1.507 -3.282 1.00 64.44 93 LEU A C 1
ATOM 697 O O . LEU A 1 93 ? 14.753 0.660 -2.489 1.00 64.44 93 LEU A O 1
ATOM 701 N N . ALA A 1 94 ? 14.780 1.604 -4.535 1.00 54.19 94 ALA A N 1
ATOM 702 C CA . ALA A 1 94 ? 15.688 0.641 -5.142 1.00 54.19 94 ALA A CA 1
ATOM 703 C C . ALA A 1 94 ? 17.069 0.585 -4.460 1.00 54.19 94 ALA A C 1
ATOM 705 O O . ALA A 1 94 ? 17.730 -0.435 -4.537 1.00 54.19 94 ALA A O 1
ATOM 706 N N . GLU A 1 95 ? 17.505 1.621 -3.736 1.00 50.88 95 GLU A N 1
ATOM 707 C CA . GLU A 1 95 ? 18.838 1.665 -3.102 1.00 50.88 95 GLU A CA 1
ATOM 708 C C . GLU A 1 95 ? 18.982 0.736 -1.884 1.00 50.88 95 GLU A C 1
ATOM 710 O O . GLU A 1 95 ? 20.096 0.433 -1.466 1.00 50.88 95 GLU A O 1
ATOM 715 N N . ARG A 1 96 ? 17.869 0.222 -1.339 1.00 46.91 96 ARG A N 1
ATOM 716 C CA . ARG A 1 96 ? 17.863 -0.813 -0.280 1.00 46.91 96 ARG A CA 1
ATOM 717 C C . ARG A 1 96 ? 17.486 -2.198 -0.810 1.00 46.91 96 ARG A C 1
ATOM 719 O O . ARG A 1 96 ? 17.270 -3.121 -0.031 1.00 46.91 96 ARG A O 1
ATOM 726 N N . ASN A 1 97 ? 17.394 -2.324 -2.130 1.00 51.47 97 ASN A N 1
ATOM 727 C CA . ASN A 1 97 ? 17.106 -3.547 -2.851 1.00 51.47 97 ASN A CA 1
ATOM 728 C C . ASN A 1 97 ? 18.352 -3.841 -3.691 1.00 51.47 97 ASN A C 1
ATOM 730 O O . ASN A 1 97 ? 18.770 -3.007 -4.489 1.00 51.47 97 ASN A O 1
ATOM 734 N N . LEU A 1 98 ? 18.958 -5.019 -3.586 1.00 47.16 98 LEU A N 1
ATOM 735 C CA . LEU A 1 98 ? 20.071 -5.411 -4.471 1.00 47.16 98 LEU A CA 1
ATOM 736 C C . LEU A 1 98 ? 19.640 -5.562 -5.958 1.00 47.16 98 LEU A C 1
ATOM 738 O O . LEU A 1 98 ? 20.374 -6.117 -6.763 1.00 47.16 98 LEU A O 1
ATOM 742 N N . GLU A 1 99 ? 18.467 -5.034 -6.321 1.00 50.62 99 GLU A N 1
ATOM 743 C CA . GLU A 1 99 ? 17.869 -4.849 -7.647 1.00 50.62 99 GLU A CA 1
ATOM 744 C C . GLU A 1 99 ? 18.337 -3.539 -8.333 1.00 50.62 99 GLU A C 1
ATOM 746 O O . GLU A 1 99 ? 18.125 -3.339 -9.534 1.00 50.62 99 GLU A O 1
ATOM 751 N N . LEU A 1 100 ? 18.994 -2.624 -7.601 1.00 48.03 100 LEU A N 1
ATOM 752 C CA . LEU A 1 100 ? 19.617 -1.419 -8.170 1.00 48.03 100 LEU A CA 1
ATOM 753 C C . LEU A 1 100 ? 20.645 -1.726 -9.283 1.00 48.03 100 LEU A C 1
ATOM 755 O O . LEU A 1 100 ? 20.616 -1.025 -10.291 1.00 48.03 100 LEU A O 1
ATOM 759 N N . PRO A 1 101 ? 21.500 -2.768 -9.189 1.00 51.72 101 PRO A N 1
ATOM 760 C CA . PRO A 1 101 ? 22.361 -3.201 -10.287 1.00 51.72 101 PRO A CA 1
ATOM 761 C C . PRO A 1 101 ? 21.563 -3.599 -11.529 1.00 51.72 101 PRO A C 1
ATOM 763 O O . PRO A 1 101 ? 21.959 -3.243 -12.631 1.00 51.72 101 PRO A O 1
ATOM 766 N N . ALA A 1 102 ? 20.412 -4.260 -11.375 1.00 52.50 102 ALA A N 1
ATOM 767 C CA . ALA A 1 102 ? 19.553 -4.628 -12.500 1.00 52.50 102 ALA A CA 1
ATOM 768 C C . ALA A 1 102 ? 18.875 -3.396 -13.123 1.00 52.50 102 ALA A C 1
ATOM 770 O O . ALA A 1 102 ? 18.805 -3.266 -14.345 1.00 52.50 102 ALA A O 1
ATOM 771 N N . THR A 1 103 ? 18.456 -2.436 -12.296 1.00 52.66 103 THR A N 1
ATOM 772 C CA . THR A 1 103 ? 17.866 -1.169 -12.757 1.00 52.66 103 THR A CA 1
ATOM 773 C C . THR A 1 103 ? 18.910 -0.261 -13.417 1.00 52.66 103 THR A C 1
ATOM 775 O O . THR A 1 103 ? 18.633 0.357 -14.444 1.00 52.66 103 THR A O 1
ATOM 778 N N . LEU A 1 104 ? 20.131 -0.196 -12.878 1.00 58.44 104 LEU A N 1
ATOM 779 C CA . LEU A 1 104 ? 21.273 0.491 -13.485 1.00 58.44 104 LEU A CA 1
ATOM 780 C C . LEU A 1 104 ? 21.722 -0.206 -14.770 1.00 58.44 104 LEU A C 1
ATOM 782 O O . LEU A 1 104 ? 22.018 0.486 -15.737 1.00 58.44 104 LEU A O 1
ATOM 786 N N . ALA A 1 105 ? 21.704 -1.539 -14.824 1.00 57.62 105 ALA A N 1
ATOM 787 C CA . ALA A 1 105 ? 21.984 -2.299 -16.038 1.00 57.62 105 ALA A CA 1
ATOM 788 C C . ALA A 1 105 ? 20.929 -2.027 -17.116 1.00 57.62 105 ALA A C 1
ATOM 790 O O . ALA A 1 105 ? 21.292 -1.744 -18.252 1.00 57.62 105 ALA A O 1
ATOM 791 N N . ALA A 1 106 ? 19.640 -2.006 -16.765 1.00 53.47 106 ALA A N 1
ATOM 792 C CA . ALA A 1 106 ? 18.560 -1.660 -17.687 1.00 53.47 106 ALA A CA 1
ATOM 793 C C . ALA A 1 106 ? 18.649 -0.199 -18.164 1.00 53.47 106 ALA A C 1
ATOM 795 O O . ALA A 1 106 ? 18.502 0.073 -19.355 1.00 53.47 106 ALA A O 1
ATOM 796 N N . ARG A 1 107 ? 18.959 0.749 -17.268 1.00 56.59 107 ARG A N 1
ATOM 797 C CA . ARG A 1 107 ? 19.186 2.163 -17.625 1.00 56.59 107 ARG A CA 1
ATOM 798 C C . ARG A 1 107 ? 20.453 2.354 -18.459 1.00 56.59 107 ARG A C 1
ATOM 800 O O . ARG A 1 107 ? 20.451 3.189 -19.359 1.00 56.59 107 ARG A O 1
ATOM 807 N N . GLY A 1 108 ? 21.499 1.576 -18.195 1.00 60.59 108 GLY A N 1
ATOM 808 C CA . GLY A 1 108 ? 22.709 1.500 -19.008 1.00 60.59 108 GLY A CA 1
ATOM 809 C C . GLY A 1 108 ? 22.399 0.974 -20.406 1.00 60.59 108 GLY A C 1
ATOM 810 O O . GLY A 1 108 ? 22.769 1.612 -21.387 1.00 60.59 108 GLY A O 1
ATOM 811 N N . LEU A 1 109 ? 21.621 -0.107 -20.507 1.00 50.78 109 LEU A N 1
ATOM 812 C CA . LEU A 1 109 ? 21.142 -0.656 -21.777 1.00 50.78 109 LEU A CA 1
ATOM 813 C C . LEU A 1 109 ? 20.344 0.389 -22.571 1.00 50.78 109 LEU A C 1
ATOM 815 O O . LEU A 1 109 ? 20.640 0.629 -23.736 1.00 50.78 109 LEU A O 1
ATOM 819 N N . MET A 1 110 ? 19.393 1.073 -21.925 1.00 52.78 110 MET A N 1
ATOM 820 C CA . MET A 1 110 ? 18.569 2.108 -22.561 1.00 52.78 110 MET A CA 1
ATOM 821 C C . MET A 1 110 ? 19.372 3.348 -22.983 1.00 52.78 110 MET A C 1
ATOM 823 O O . MET A 1 110 ? 19.080 3.956 -24.013 1.00 52.78 110 MET A O 1
ATOM 827 N N . ALA A 1 111 ? 20.395 3.730 -22.211 1.00 57.84 111 ALA A N 1
ATOM 828 C CA . ALA A 1 111 ? 21.295 4.831 -22.556 1.00 57.84 111 ALA A CA 1
ATOM 829 C C . ALA A 1 111 ? 22.194 4.495 -23.759 1.00 57.84 111 ALA A C 1
ATOM 831 O O . ALA A 1 111 ? 22.521 5.388 -24.543 1.00 57.84 111 ALA A O 1
ATOM 832 N N . LEU A 1 112 ? 22.561 3.221 -23.921 1.00 55.16 112 LEU A N 1
ATOM 833 C CA . LEU A 1 112 ? 23.315 2.720 -25.072 1.00 55.16 112 LEU A CA 1
ATOM 834 C C . LEU A 1 112 ? 22.432 2.600 -26.325 1.00 55.16 112 LEU A C 1
ATOM 836 O O . LEU A 1 112 ? 22.894 2.852 -27.439 1.00 55.16 112 LEU A O 1
ATOM 840 N N . THR A 1 113 ? 21.140 2.306 -26.169 1.00 49.41 113 THR A N 1
ATOM 841 C CA . THR A 1 113 ? 20.176 2.220 -27.273 1.00 49.41 113 THR A CA 1
ATOM 842 C C . THR A 1 113 ? 19.486 3.562 -27.538 1.00 49.41 113 THR A C 1
ATOM 844 O O . THR A 1 113 ? 18.291 3.669 -27.315 1.00 49.41 113 THR A O 1
ATOM 847 N N . LYS A 1 114 ? 20.229 4.592 -27.979 1.00 47.06 114 LYS A N 1
ATOM 848 C CA . LYS A 1 114 ? 19.803 5.799 -28.752 1.00 47.06 114 LYS A CA 1
ATOM 849 C C . LYS A 1 114 ? 18.358 6.369 -28.626 1.00 47.06 114 LYS A C 1
ATOM 851 O O . LYS A 1 114 ? 17.929 7.101 -29.510 1.00 47.06 114 LYS A O 1
ATOM 856 N N . ALA A 1 115 ? 17.627 6.175 -27.533 1.00 45.22 115 ALA A N 1
ATOM 857 C CA . ALA A 1 115 ? 16.298 6.741 -27.289 1.00 45.22 115 ALA A CA 1
ATOM 858 C C . ALA A 1 115 ? 16.416 7.940 -26.339 1.00 45.22 115 ALA A C 1
ATOM 860 O O . ALA A 1 115 ? 15.744 8.048 -25.317 1.00 45.22 115 ALA A O 1
ATOM 861 N N . ARG A 1 116 ? 17.354 8.839 -26.650 1.00 47.44 116 ARG A N 1
ATOM 862 C CA . ARG A 1 116 ? 17.623 10.049 -25.874 1.00 47.44 116 ARG A CA 1
ATOM 863 C C . ARG A 1 116 ? 17.349 11.259 -26.750 1.00 47.44 116 ARG A C 1
ATOM 865 O O . ARG A 1 116 ? 18.265 11.781 -27.380 1.00 47.44 116 ARG A O 1
ATOM 872 N N . ARG A 1 117 ? 16.080 11.667 -26.800 1.00 42.41 117 ARG A N 1
ATOM 873 C CA . ARG A 1 117 ? 15.620 13.057 -26.972 1.00 42.41 117 ARG A CA 1
ATOM 874 C C . ARG A 1 117 ? 14.090 13.064 -27.021 1.00 42.41 117 ARG A C 1
ATOM 876 O O . ARG A 1 117 ? 13.554 12.653 -28.033 1.00 42.41 117 ARG A O 1
ATOM 883 N N . THR A 1 118 ? 13.478 13.516 -25.915 1.00 37.28 118 THR A N 1
ATOM 884 C CA . THR A 1 118 ? 12.155 14.189 -25.754 1.00 37.28 118 THR A CA 1
ATOM 885 C C . THR A 1 118 ? 11.397 13.786 -24.474 1.00 37.28 118 THR A C 1
ATOM 887 O O . THR A 1 118 ? 10.190 13.592 -24.499 1.00 37.28 118 THR A O 1
ATOM 890 N N . ALA A 1 119 ? 12.073 13.673 -23.327 1.00 40.78 119 ALA A N 1
ATOM 891 C CA . ALA A 1 119 ? 11.391 13.586 -22.026 1.00 40.78 119 ALA A CA 1
ATOM 892 C C . ALA A 1 119 ? 12.179 14.350 -20.951 1.00 40.78 119 ALA A C 1
ATOM 894 O O . ALA A 1 119 ? 12.487 13.840 -19.879 1.00 40.78 119 ALA A O 1
ATOM 895 N N . ALA A 1 120 ? 12.593 15.566 -21.303 1.00 37.88 120 ALA A N 1
ATOM 896 C CA . ALA A 1 120 ? 13.137 16.553 -20.381 1.00 37.88 120 ALA A CA 1
ATOM 897 C C . ALA A 1 120 ? 12.194 17.762 -20.396 1.00 37.88 120 ALA A C 1
ATOM 899 O O . ALA A 1 120 ? 12.515 18.809 -20.943 1.00 37.88 120 ALA A O 1
ATOM 900 N N . ALA A 1 121 ? 10.988 17.550 -19.883 1.00 37.28 121 ALA A N 1
ATOM 901 C CA . ALA A 1 121 ? 10.047 18.579 -19.472 1.00 37.28 121 ALA A CA 1
ATOM 902 C C . ALA A 1 121 ? 9.152 17.904 -18.426 1.00 37.28 121 ALA A C 1
ATOM 904 O O . ALA A 1 121 ? 8.570 16.861 -18.708 1.00 37.28 121 ALA A O 1
ATOM 905 N N . ASP A 1 122 ? 9.151 18.461 -17.220 1.00 37.25 122 ASP A N 1
ATOM 906 C CA . ASP A 1 122 ? 8.449 18.019 -16.012 1.00 37.25 122 ASP A CA 1
ATOM 907 C C . ASP A 1 122 ? 9.007 16.778 -15.300 1.00 37.25 122 ASP A C 1
ATOM 909 O O . ASP A 1 122 ? 8.921 15.635 -15.746 1.00 37.25 122 ASP A O 1
ATOM 913 N N . GLY A 1 123 ? 9.598 17.025 -14.126 1.00 43.06 123 GLY A N 1
ATOM 914 C CA . GLY A 1 123 ? 10.046 15.992 -13.200 1.00 43.06 123 GLY A CA 1
ATOM 915 C C . GLY A 1 123 ? 8.893 15.054 -12.855 1.00 43.06 123 GLY A C 1
ATOM 916 O O . GLY A 1 123 ? 7.962 15.434 -12.151 1.00 43.06 123 GLY A O 1
ATOM 917 N N . ALA A 1 124 ? 8.967 13.829 -13.372 1.00 52.28 124 ALA A N 1
ATOM 918 C CA . ALA A 1 124 ? 7.926 12.831 -13.208 1.00 52.28 124 ALA A CA 1
ATOM 919 C C . ALA A 1 124 ? 7.656 12.584 -11.703 1.00 52.28 124 ALA A C 1
ATOM 921 O O . ALA A 1 124 ? 8.614 12.350 -10.957 1.00 52.28 124 ALA A O 1
ATOM 922 N N . PRO A 1 125 ? 6.394 12.615 -11.232 1.00 56.00 125 PRO A N 1
ATOM 923 C CA . PRO A 1 125 ? 6.021 12.468 -9.818 1.00 56.00 125 PRO A CA 1
ATOM 924 C C . PRO A 1 125 ? 6.683 11.278 -9.104 1.00 56.00 125 PRO A C 1
ATOM 926 O O . PRO A 1 125 ? 7.065 11.375 -7.934 1.00 56.00 125 PRO A O 1
ATOM 929 N N . GLN A 1 126 ? 6.916 10.190 -9.844 1.00 56.34 126 GLN A N 1
ATOM 930 C CA . GLN A 1 126 ? 7.573 8.970 -9.376 1.00 56.34 126 GLN A CA 1
ATOM 931 C C . GLN A 1 126 ? 9.019 9.221 -8.918 1.00 56.34 126 GLN A C 1
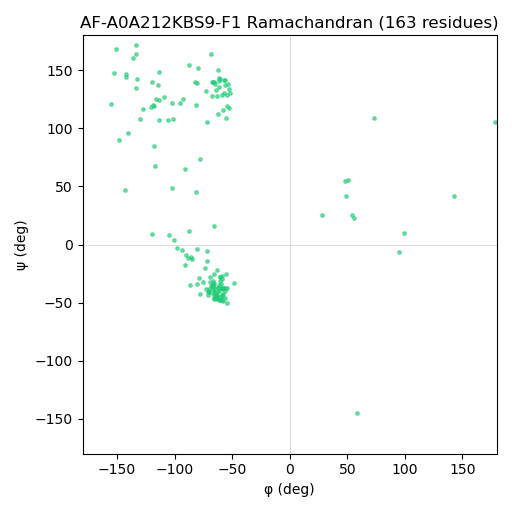ATOM 933 O O . GLN A 1 126 ? 9.484 8.608 -7.958 1.00 56.34 126 GLN A O 1
ATOM 938 N N . ALA A 1 127 ? 9.741 10.144 -9.564 1.00 55.06 127 ALA A N 1
ATOM 939 C CA . ALA A 1 127 ? 11.109 10.487 -9.186 1.00 55.06 127 ALA A CA 1
ATOM 940 C C . ALA A 1 127 ? 11.159 11.145 -7.798 1.00 55.06 127 ALA A C 1
ATOM 942 O O . ALA A 1 127 ? 12.046 10.828 -7.011 1.00 55.06 127 ALA A O 1
ATOM 943 N N . SER A 1 128 ? 10.176 11.992 -7.468 1.00 59.97 128 SER A N 1
ATOM 944 C CA . SER A 1 128 ? 10.076 12.636 -6.151 1.00 59.97 128 SER A CA 1
ATOM 945 C C . SER A 1 128 ? 9.694 11.643 -5.045 1.00 59.97 128 SER A C 1
ATOM 947 O O . SER A 1 128 ? 10.284 11.676 -3.965 1.00 59.97 128 SER A O 1
ATOM 949 N N . PHE A 1 129 ? 8.765 10.716 -5.319 1.00 58.53 129 PHE A N 1
ATOM 950 C CA . 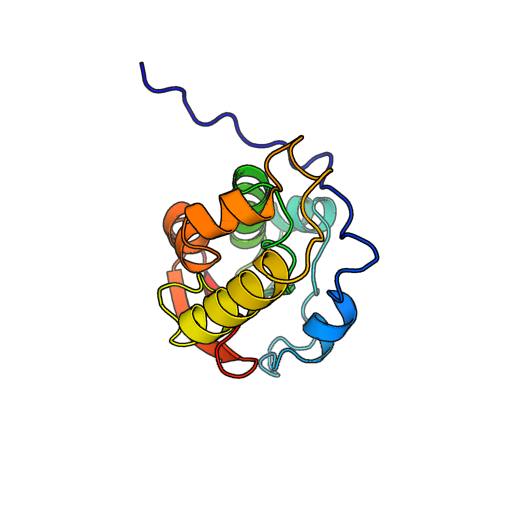PHE A 1 129 ? 8.389 9.636 -4.393 1.00 58.53 129 PHE A CA 1
ATOM 951 C C . PHE A 1 129 ? 9.595 8.754 -4.032 1.00 58.53 129 PHE A C 1
ATOM 953 O O . PHE A 1 129 ? 9.878 8.509 -2.859 1.00 58.53 129 PHE A O 1
ATOM 960 N N . ILE A 1 130 ? 10.354 8.331 -5.043 1.00 65.06 130 ILE A N 1
ATOM 961 C CA . ILE A 1 130 ? 11.560 7.516 -4.872 1.00 65.06 130 ILE A CA 1
ATOM 962 C C . ILE A 1 130 ? 12.655 8.306 -4.132 1.00 65.06 130 ILE A C 1
ATOM 964 O O . ILE A 1 130 ? 13.191 7.808 -3.145 1.00 65.06 130 ILE A O 1
ATOM 968 N N . GLN A 1 131 ? 12.924 9.562 -4.503 1.00 64.44 131 GLN A N 1
ATOM 969 C CA . GLN A 1 131 ? 13.907 10.415 -3.809 1.00 64.44 131 GLN A CA 1
ATOM 970 C C . GLN A 1 131 ? 13.591 10.636 -2.322 1.00 64.44 131 GLN A C 1
ATOM 972 O O . GLN A 1 131 ? 14.506 10.806 -1.521 1.00 64.44 131 GLN A O 1
ATOM 977 N N . ARG A 1 132 ? 12.310 10.615 -1.933 1.00 66.00 132 ARG A N 1
ATOM 978 C CA . ARG A 1 132 ? 11.877 10.780 -0.535 1.00 66.00 132 ARG A CA 1
ATOM 979 C C . ARG A 1 132 ? 11.840 9.472 0.264 1.00 66.00 132 ARG A C 1
ATOM 981 O O . ARG A 1 132 ? 11.322 9.482 1.376 1.00 66.00 132 ARG A O 1
ATOM 988 N N . GLY A 1 133 ? 12.400 8.374 -0.255 1.00 67.44 133 GLY A N 1
ATOM 989 C CA . GLY A 1 133 ? 12.491 7.089 0.452 1.00 67.44 133 GLY A CA 1
ATOM 990 C C . GLY A 1 133 ? 11.422 6.062 0.067 1.00 67.44 133 GLY A C 1
ATOM 991 O O . GLY A 1 133 ? 11.308 5.026 0.727 1.00 67.44 133 GLY A O 1
ATOM 992 N N . GLY A 1 134 ? 10.639 6.324 -0.984 1.00 78.75 134 GLY A N 1
ATOM 993 C CA . GLY A 1 134 ? 9.515 5.483 -1.387 1.00 78.75 134 GLY A CA 1
ATOM 994 C C . GLY A 1 134 ? 8.478 5.335 -0.272 1.00 78.75 134 GLY A C 1
ATOM 995 O O . GLY A 1 134 ? 8.266 6.252 0.523 1.00 78.75 134 GLY A O 1
ATOM 996 N N . ILE A 1 135 ? 7.860 4.155 -0.173 1.00 84.19 135 ILE A N 1
ATOM 997 C CA . ILE A 1 135 ? 6.825 3.913 0.838 1.00 84.19 135 ILE A CA 1
ATOM 998 C C . ILE A 1 135 ? 7.328 4.042 2.285 1.00 84.19 135 ILE A C 1
ATOM 1000 O O . ILE A 1 135 ? 6.625 4.591 3.126 1.00 84.19 135 ILE A O 1
ATOM 1004 N N . GLU A 1 136 ? 8.555 3.612 2.585 1.00 83.06 136 GLU A N 1
ATOM 1005 C CA . GLU A 1 136 ? 9.117 3.715 3.944 1.00 83.06 136 GLU A CA 1
ATOM 1006 C C . GLU A 1 136 ? 9.320 5.184 4.352 1.00 83.06 136 GLU A C 1
ATOM 1008 O O . GLU A 1 136 ? 9.089 5.556 5.503 1.00 83.06 136 GLU A O 1
ATOM 1013 N N . GLY A 1 137 ? 9.699 6.038 3.396 1.00 84.06 137 GLY A N 1
ATOM 1014 C CA . GLY A 1 137 ? 9.817 7.477 3.614 1.00 84.06 137 GLY A CA 1
ATOM 1015 C C . GLY A 1 137 ? 8.477 8.153 3.902 1.00 84.06 137 GLY A C 1
ATOM 1016 O O . GLY A 1 137 ? 8.396 8.985 4.805 1.00 84.06 137 GLY A O 1
ATOM 1017 N N . LEU A 1 138 ? 7.416 7.760 3.188 1.00 85.19 138 LEU A N 1
ATOM 1018 C CA . LEU A 1 138 ? 6.058 8.246 3.455 1.00 85.19 138 LEU A CA 1
ATOM 1019 C C . LEU A 1 138 ? 5.546 7.796 4.823 1.00 85.19 138 LEU A C 1
ATOM 1021 O O . LEU A 1 138 ? 5.021 8.605 5.578 1.00 85.19 138 LEU A O 1
ATOM 1025 N N . VAL A 1 139 ? 5.736 6.523 5.167 1.00 88.62 139 VAL A N 1
ATOM 1026 C CA . VAL A 1 139 ? 5.336 5.966 6.468 1.00 88.62 139 VAL A CA 1
ATOM 1027 C C . VAL A 1 139 ? 6.001 6.717 7.620 1.00 88.62 139 VAL A C 1
ATOM 1029 O O . VAL A 1 139 ? 5.330 7.074 8.588 1.00 88.62 139 VAL A O 1
ATOM 1032 N N . HIS A 1 140 ? 7.293 7.031 7.482 1.00 87.25 140 HIS A N 1
ATOM 1033 C CA . HIS A 1 140 ? 8.015 7.864 8.441 1.00 87.25 140 HIS A CA 1
ATOM 1034 C C . HIS A 1 140 ? 7.444 9.292 8.523 1.00 87.25 140 HIS A C 1
ATOM 1036 O O . HIS A 1 140 ? 7.248 9.814 9.615 1.00 87.25 140 HIS A O 1
ATOM 1042 N N . GLN A 1 141 ? 7.135 9.930 7.389 1.00 87.94 141 GLN A N 1
ATOM 1043 C CA . GLN A 1 141 ? 6.551 11.285 7.348 1.00 87.94 141 GLN A CA 1
ATOM 1044 C C . GLN A 1 141 ? 5.133 11.351 7.933 1.00 87.94 141 GLN A C 1
ATOM 1046 O O . GLN A 1 141 ? 4.742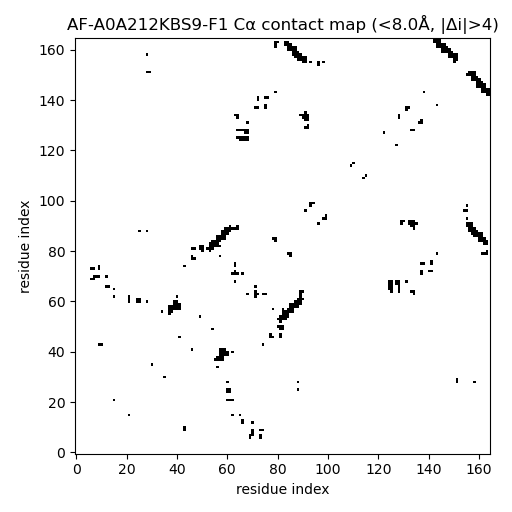 12.365 8.512 1.00 87.94 141 GLN A O 1
ATOM 1051 N N . CYS A 1 142 ? 4.365 10.272 7.807 1.00 89.06 142 CYS A N 1
ATOM 1052 C CA . CYS A 1 142 ? 3.048 10.140 8.422 1.00 89.06 142 CYS A CA 1
ATOM 1053 C C . CYS A 1 142 ? 3.111 9.748 9.906 1.00 89.06 142 CYS A C 1
ATOM 1055 O O . CYS A 1 142 ? 2.058 9.689 10.533 1.00 89.06 142 CYS A O 1
ATOM 1057 N N . ASN A 1 143 ? 4.304 9.487 10.461 1.00 90.56 143 ASN A N 1
ATOM 1058 C CA . ASN A 1 143 ? 4.494 8.948 11.809 1.00 90.56 143 ASN A CA 1
ATOM 1059 C C . ASN A 1 143 ? 3.603 7.718 12.072 1.00 90.56 143 ASN A C 1
ATOM 1061 O O . ASN A 1 143 ? 2.970 7.617 13.116 1.00 90.56 143 ASN A O 1
ATOM 1065 N N . ALA A 1 144 ? 3.484 6.816 11.093 1.00 92.00 144 ALA A N 1
ATOM 1066 C CA . ALA A 1 144 ? 2.617 5.647 11.214 1.00 92.00 144 ALA A CA 1
ATOM 1067 C C . ALA A 1 144 ? 3.309 4.518 11.994 1.00 92.00 144 ALA A C 1
ATOM 1069 O O . ALA A 1 144 ? 4.493 4.233 11.777 1.00 92.00 144 ALA A O 1
ATOM 1070 N N . LEU A 1 145 ? 2.560 3.831 12.859 1.00 94.25 145 LEU A N 1
ATOM 1071 C CA . LEU A 1 145 ? 3.019 2.607 13.512 1.00 94.25 145 LEU A CA 1
ATOM 1072 C C . LEU A 1 145 ? 3.029 1.475 12.493 1.00 94.25 145 LEU A C 1
ATOM 1074 O O . LEU A 1 145 ? 2.054 1.267 11.774 1.00 94.25 145 LEU A O 1
ATOM 1078 N N . VAL A 1 146 ? 4.132 0.731 12.439 1.00 94.69 146 VAL A N 1
ATOM 1079 C CA . VAL A 1 146 ? 4.288 -0.390 11.509 1.00 94.69 146 VAL A CA 1
ATOM 1080 C C . VAL A 1 146 ? 4.368 -1.687 12.289 1.00 94.69 146 VAL A C 1
ATOM 1082 O O . VAL A 1 146 ? 5.397 -1.974 12.901 1.00 94.69 146 VAL A O 1
ATOM 1085 N N . HIS A 1 147 ? 3.300 -2.474 12.225 1.00 93.75 147 HIS A N 1
ATOM 1086 C CA . HIS A 1 147 ? 3.207 -3.768 12.904 1.00 93.75 147 HIS A CA 1
ATOM 1087 C C . HIS A 1 147 ? 3.969 -4.856 12.168 1.00 93.75 147 HIS A C 1
ATOM 1089 O O . HIS A 1 147 ? 4.682 -5.650 12.771 1.00 93.75 147 HIS A O 1
ATOM 1095 N N . GLU A 1 148 ? 3.843 -4.874 10.844 1.00 93.12 148 GLU A N 1
ATOM 1096 C CA . GLU A 1 148 ? 4.444 -5.905 10.010 1.00 93.12 148 GLU A CA 1
ATOM 1097 C C . GLU A 1 148 ? 4.966 -5.310 8.704 1.00 93.12 148 GLU A C 1
ATOM 1099 O O . GLU A 1 148 ? 4.366 -4.404 8.115 1.00 93.12 148 GLU A O 1
ATOM 1104 N N . ARG A 1 149 ? 6.095 -5.854 8.240 1.00 92.50 149 ARG A N 1
ATOM 1105 C CA . ARG A 1 149 ? 6.663 -5.583 6.920 1.00 92.50 149 ARG A CA 1
ATOM 1106 C C . ARG A 1 149 ? 6.930 -6.899 6.211 1.00 92.50 149 ARG A C 1
ATOM 1108 O O . ARG A 1 149 ? 7.806 -7.654 6.628 1.00 92.50 149 ARG A O 1
ATOM 1115 N N . ARG A 1 150 ? 6.244 -7.138 5.096 1.00 91.12 150 ARG A N 1
ATOM 1116 C CA . ARG A 1 150 ? 6.428 -8.342 4.285 1.00 91.12 150 ARG A CA 1
ATOM 1117 C C . ARG A 1 150 ? 6.890 -7.983 2.869 1.00 91.12 150 ARG A C 1
ATOM 1119 O O . ARG A 1 150 ? 6.167 -7.284 2.160 1.00 91.12 150 ARG A O 1
ATOM 1126 N N . PRO A 1 151 ? 8.070 -8.444 2.415 1.00 88.81 151 PRO A N 1
ATOM 1127 C CA . PRO A 1 151 ? 8.475 -8.268 1.024 1.00 88.81 151 PRO A CA 1
ATOM 1128 C C . PRO A 1 151 ? 7.558 -9.072 0.094 1.00 88.81 151 PRO A C 1
ATOM 1130 O O . PRO A 1 151 ? 7.187 -10.208 0.392 1.00 88.81 151 PRO A O 1
ATOM 1133 N N . ILE A 1 152 ? 7.203 -8.481 -1.043 1.00 85.50 152 ILE A N 1
ATOM 1134 C CA . ILE A 1 152 ? 6.374 -9.093 -2.089 1.00 85.50 152 ILE A CA 1
ATOM 1135 C C . ILE A 1 152 ? 7.021 -8.852 -3.458 1.00 85.50 152 ILE A C 1
ATOM 1137 O O . ILE A 1 152 ? 7.913 -8.015 -3.588 1.00 85.50 152 ILE A O 1
ATOM 1141 N N . PHE A 1 153 ? 6.597 -9.599 -4.482 1.00 82.44 153 PHE A N 1
ATOM 1142 C CA . PHE A 1 153 ? 7.135 -9.488 -5.849 1.00 82.44 153 PHE A CA 1
ATOM 1143 C C . PHE A 1 153 ? 8.670 -9.553 -5.904 1.00 82.44 153 PHE A C 1
ATOM 1145 O O . PHE A 1 153 ? 9.316 -8.633 -6.392 1.00 82.44 153 PHE A O 1
ATOM 1152 N N . ALA A 1 154 ? 9.249 -10.622 -5.345 1.00 80.38 154 ALA A N 1
ATOM 1153 C CA . ALA A 1 154 ? 10.703 -10.817 -5.253 1.00 80.38 154 ALA A CA 1
ATOM 1154 C C . ALA A 1 154 ? 11.459 -9.667 -4.548 1.00 80.38 154 ALA A C 1
ATOM 1156 O O . ALA 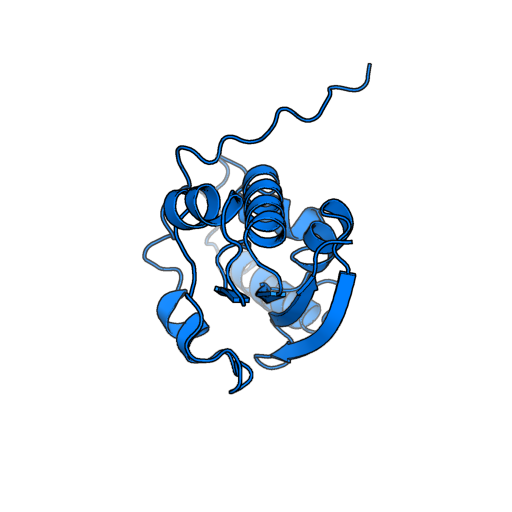A 1 154 ? 12.652 -9.492 -4.743 1.00 80.38 154 ALA A O 1
ATOM 1157 N N . GLY A 1 155 ? 10.769 -8.891 -3.705 1.00 77.88 155 GLY A N 1
ATOM 1158 C CA . GLY A 1 155 ? 11.352 -7.769 -2.971 1.00 77.88 155 GLY A CA 1
ATOM 1159 C C . GLY A 1 155 ? 11.180 -6.416 -3.658 1.00 77.88 155 GLY A C 1
ATOM 1160 O O . GLY A 1 155 ? 11.476 -5.399 -3.034 1.00 77.88 155 GLY A O 1
ATOM 1161 N N . ALA A 1 156 ? 10.652 -6.356 -4.885 1.00 77.50 156 ALA A N 1
ATOM 1162 C CA . ALA A 1 156 ? 10.405 -5.094 -5.593 1.00 77.50 156 ALA A CA 1
ATOM 1163 C C . ALA A 1 156 ? 9.427 -4.168 -4.842 1.00 77.50 156 ALA A C 1
ATOM 1165 O O . ALA A 1 156 ? 9.538 -2.942 -4.897 1.00 77.50 156 ALA A O 1
ATOM 1166 N N . ALA A 1 157 ? 8.480 -4.753 -4.109 1.00 85.62 157 ALA A N 1
ATOM 1167 C CA . ALA A 1 157 ? 7.505 -4.030 -3.309 1.00 85.62 157 ALA A CA 1
ATOM 1168 C C . ALA A 1 157 ? 7.385 -4.632 -1.909 1.00 85.62 157 ALA A C 1
ATOM 1170 O O . ALA A 1 157 ? 7.946 -5.685 -1.584 1.00 85.62 157 ALA A O 1
ATOM 1171 N N . THR A 1 158 ? 6.644 -3.945 -1.053 1.00 90.69 158 THR A N 1
ATOM 1172 C CA . THR A 1 158 ? 6.371 -4.401 0.305 1.00 90.69 158 THR A CA 1
ATOM 1173 C C . THR A 1 158 ? 4.905 -4.267 0.616 1.00 90.69 158 THR A C 1
ATOM 1175 O O . THR A 1 158 ? 4.281 -3.294 0.212 1.00 90.69 158 THR A O 1
ATOM 1178 N N . LEU A 1 159 ? 4.390 -5.242 1.349 1.00 95.25 159 LEU A N 1
ATOM 1179 C CA . LEU A 1 159 ? 3.134 -5.141 2.061 1.00 95.25 159 LEU A CA 1
ATOM 1180 C C . LEU A 1 159 ? 3.443 -4.674 3.487 1.00 95.25 159 LEU A C 1
ATOM 1182 O O . LEU A 1 159 ? 4.275 -5.274 4.172 1.00 95.25 159 LEU A O 1
ATOM 1186 N N . LEU A 1 160 ? 2.814 -3.584 3.900 1.00 95.94 160 LEU A N 1
ATOM 1187 C CA . LEU A 1 160 ? 2.934 -2.994 5.225 1.00 95.94 160 LEU A CA 1
ATOM 1188 C C . LEU A 1 160 ? 1.604 -3.095 5.949 1.00 95.94 160 LEU A C 1
ATOM 1190 O O . LEU A 1 160 ? 0.560 -2.807 5.364 1.00 95.94 160 LEU A O 1
ATOM 1194 N N . HIS A 1 161 ? 1.673 -3.453 7.224 1.00 96.88 161 HIS A N 1
ATOM 1195 C CA . HIS A 1 161 ? 0.561 -3.348 8.152 1.00 96.88 161 HIS A CA 1
ATOM 1196 C C . HIS A 1 161 ? 0.771 -2.100 9.004 1.00 96.88 161 HIS A C 1
ATOM 1198 O O . HIS A 1 161 ? 1.684 -2.056 9.834 1.00 96.88 161 HIS A O 1
ATOM 1204 N N . LEU A 1 162 ? -0.046 -1.081 8.751 1.00 96.88 162 LEU A N 1
ATOM 1205 C CA . LEU A 1 162 ? 0.070 0.233 9.360 1.00 96.88 162 LEU A CA 1
ATOM 1206 C C . LEU A 1 162 ? -1.111 0.534 10.276 1.00 96.88 162 LEU A C 1
ATOM 1208 O O . LEU A 1 162 ? -2.243 0.132 10.007 1.00 96.88 162 LEU A O 1
ATOM 1212 N N . GLN A 1 163 ? -0.832 1.315 11.310 1.00 94.56 163 GLN A N 1
ATOM 1213 C CA . GLN A 1 163 ? -1.830 1.980 12.135 1.00 94.56 163 GLN A CA 1
ATOM 1214 C C . GLN A 1 163 ? -1.402 3.417 12.409 1.00 94.56 163 GLN A C 1
ATOM 1216 O O . GLN A 1 163 ? -0.229 3.782 12.277 1.00 94.56 163 GLN A O 1
ATOM 1221 N N . ARG A 1 164 ? -2.368 4.246 12.791 1.00 92.12 164 ARG A N 1
ATOM 1222 C CA . ARG A 1 164 ? -2.088 5.581 13.312 1.00 92.12 164 ARG A CA 1
ATOM 1223 C C . ARG A 1 164 ? -1.335 5.468 14.647 1.00 92.12 164 ARG A C 1
ATOM 1225 O O . ARG A 1 164 ? -1.663 4.595 15.447 1.00 92.12 164 ARG A O 1
ATOM 1232 N N . ALA A 1 165 ? -0.321 6.314 14.844 1.00 84.94 165 ALA A N 1
ATOM 1233 C CA . ALA A 1 165 ? 0.400 6.435 16.114 1.00 84.94 165 ALA A CA 1
ATOM 1234 C C . ALA A 1 165 ? -0.375 7.202 17.182 1.00 84.94 165 ALA A C 1
ATOM 1236 O O . ALA A 1 165 ? -1.221 8.049 16.805 1.00 84.94 165 ALA A O 1
#

Organism: NCBI:txid167968